Protein AF-0000000067285645 (afdb_homodimer)

Structure (mmCIF, N/CA/C/O backbone):
data_AF-0000000067285645-model_v1
#
loop_
_entity.id
_entity.type
_entity.pdbx_description
1 polymer 'CopG family transcriptional regulator'
#
loop_
_atom_site.group_PDB
_atom_site.id
_atom_site.type_symbol
_atom_site.label_atom_id
_atom_site.label_alt_id
_atom_site.label_comp_id
_atom_site.label_asym_id
_atom_site.label_entity_id
_atom_site.label_seq_id
_atom_site.pdbx_PDB_ins_code
_atom_site.Cartn_x
_atom_site.Cartn_y
_atom_site.Cartn_z
_atom_site.occupancy
_atom_site.B_iso_or_equiv
_atom_site.auth_seq_id
_atom_site.auth_comp_id
_atom_site.auth_asym_id
_atom_site.auth_atom_id
_atom_site.pdbx_PDB_model_num
ATOM 1 N N . MET A 1 1 ? 8.688 -21.781 5.992 1 44.66 1 MET A N 1
ATOM 2 C CA . MET A 1 1 ? 7.82 -20.875 6.734 1 44.66 1 MET A CA 1
ATOM 3 C C . MET A 1 1 ? 6.43 -21.469 6.922 1 44.66 1 MET A C 1
ATOM 5 O O . MET A 1 1 ? 5.945 -22.203 6.062 1 44.66 1 MET A O 1
ATOM 9 N N . ASN A 1 2 ? 5.965 -21.797 8.031 1 54.56 2 ASN A N 1
ATOM 10 C CA . ASN A 1 2 ? 4.633 -22.375 8.18 1 54.56 2 ASN A CA 1
ATOM 11 C C . ASN A 1 2 ? 3.598 -21.609 7.352 1 54.56 2 ASN A C 1
ATOM 13 O O . ASN A 1 2 ? 3.379 -20.422 7.566 1 54.56 2 ASN A O 1
ATOM 17 N N . LYS A 1 3 ? 3.359 -22.094 6.293 1 60.38 3 LYS A N 1
ATOM 18 C CA . LYS A 1 3 ? 2.586 -21.5 5.211 1 60.38 3 LYS A CA 1
ATOM 19 C C . LYS A 1 3 ? 1.337 -20.797 5.75 1 60.38 3 LYS A C 1
ATOM 21 O O . LYS A 1 3 ? 0.935 -19.75 5.242 1 60.38 3 LYS A O 1
ATOM 26 N N . LYS A 1 4 ? 0.745 -21.453 6.785 1 62.41 4 LYS A N 1
ATOM 27 C CA . LYS A 1 4 ? -0.541 -20.969 7.289 1 62.41 4 LYS A CA 1
ATOM 28 C C . LYS A 1 4 ? -0.438 -19.531 7.793 1 62.41 4 LYS A C 1
ATOM 30 O O . LYS A 1 4 ? -1.339 -18.719 7.566 1 62.41 4 LYS A O 1
ATOM 35 N N . TRP A 1 5 ? 0.712 -19.219 8.461 1 69.44 5 TRP A N 1
ATOM 36 C CA . TRP A 1 5 ? 0.848 -17.891 9.047 1 69.44 5 TRP A CA 1
ATOM 37 C C . TRP A 1 5 ? 1.928 -17.078 8.336 1 69.44 5 TRP A C 1
ATOM 39 O O . TRP A 1 5 ? 2.453 -16.109 8.883 1 69.44 5 TRP A O 1
ATOM 49 N N . ALA A 1 6 ? 2.068 -17.531 7.301 1 78.81 6 ALA A N 1
ATOM 50 C CA . ALA A 1 6 ? 3.189 -16.859 6.645 1 78.81 6 ALA A CA 1
ATOM 51 C C . ALA A 1 6 ? 2.881 -15.391 6.406 1 78.81 6 ALA A C 1
ATOM 53 O O . ALA A 1 6 ? 1.797 -15.047 5.93 1 78.81 6 ALA A O 1
ATOM 54 N N . VAL A 1 7 ? 3.684 -14.594 7.047 1 91.19 7 VAL A N 1
ATOM 55 C CA . VAL A 1 7 ? 3.611 -13.148 6.898 1 91.19 7 VAL A CA 1
ATOM 56 C C . VAL A 1 7 ? 4.57 -12.688 5.801 1 91.19 7 VAL A C 1
ATOM 58 O O . VAL A 1 7 ? 5.723 -13.125 5.758 1 91.19 7 VAL A O 1
ATOM 61 N N . LYS A 1 8 ? 3.982 -11.945 4.883 1 96.25 8 LYS A N 1
ATOM 62 C CA . LYS A 1 8 ? 4.809 -11.344 3.842 1 96.25 8 LYS A CA 1
ATOM 63 C C . LYS A 1 8 ? 5.07 -9.867 4.129 1 96.25 8 LYS A C 1
ATOM 65 O O . LYS A 1 8 ? 4.133 -9.102 4.371 1 96.25 8 LYS A O 1
ATOM 70 N N . ARG A 1 9 ? 6.367 -9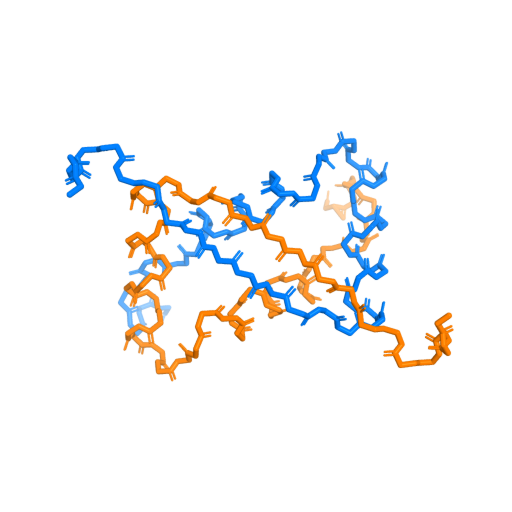.484 4.152 1 97.88 9 ARG A N 1
ATOM 71 C CA . ARG A 1 9 ? 6.77 -8.109 4.414 1 97.88 9 ARG A CA 1
ATOM 72 C C . ARG A 1 9 ? 7.004 -7.348 3.115 1 97.88 9 ARG A C 1
ATOM 74 O O . ARG A 1 9 ? 7.715 -7.824 2.229 1 97.88 9 ARG A O 1
ATOM 81 N N . ILE A 1 10 ? 6.406 -6.289 2.973 1 98.19 10 ILE A N 1
ATOM 82 C CA . ILE A 1 10 ? 6.609 -5.426 1.813 1 98.19 10 ILE A CA 1
ATOM 83 C C . ILE A 1 10 ? 7.047 -4.039 2.271 1 98.19 10 ILE A C 1
ATOM 85 O O . ILE A 1 10 ? 6.504 -3.492 3.232 1 98.19 10 ILE A O 1
ATOM 89 N N . THR A 1 11 ? 8.047 -3.498 1.644 1 98.69 11 THR A N 1
ATOM 90 C CA . THR A 1 11 ? 8.5 -2.127 1.858 1 98.69 11 THR A CA 1
ATOM 91 C C . THR A 1 11 ? 8.203 -1.264 0.636 1 98.69 11 THR A C 1
ATOM 93 O O . THR A 1 11 ? 8.547 -1.635 -0.49 1 98.69 11 THR A O 1
ATOM 96 N N . VAL A 1 12 ? 7.602 -0.162 0.91 1 98.44 12 VAL A N 1
ATOM 97 C CA . VAL A 1 12 ? 7.258 0.761 -0.166 1 98.44 12 VAL A CA 1
ATOM 98 C C . VAL A 1 12 ? 7.859 2.137 0.122 1 98.44 12 VAL A C 1
ATOM 100 O O . VAL A 1 12 ? 7.777 2.633 1.247 1 98.44 12 VAL A O 1
ATOM 103 N N . ASN A 1 13 ? 8.523 2.672 -0.86 1 98 13 ASN A N 1
ATOM 104 C CA . ASN A 1 13 ? 8.961 4.062 -0.824 1 98 13 ASN A CA 1
ATOM 105 C C . ASN A 1 13 ? 7.926 4.988 -1.455 1 98 13 ASN A C 1
ATOM 107 O O . ASN A 1 13 ? 7.594 4.848 -2.633 1 98 13 ASN A O 1
ATOM 111 N N . LEU A 1 14 ? 7.473 5.961 -0.618 1 97.94 14 LEU A N 1
ATOM 112 C CA . LEU A 1 14 ? 6.441 6.891 -1.066 1 97.94 14 LEU A CA 1
ATOM 113 C C . LEU A 1 14 ? 7.043 8.25 -1.4 1 97.94 14 LEU A C 1
ATOM 115 O O . LEU A 1 14 ? 7.918 8.742 -0.682 1 97.94 14 LEU A O 1
ATOM 119 N N . ALA A 1 15 ? 6.547 8.758 -2.518 1 95.62 15 ALA A N 1
ATOM 120 C CA . ALA A 1 15 ? 6.84 10.164 -2.764 1 95.62 15 ALA A CA 1
ATOM 121 C C . ALA A 1 15 ? 6.18 11.055 -1.712 1 95.62 15 ALA A C 1
ATOM 123 O O . ALA A 1 15 ? 5.266 10.617 -1.01 1 95.62 15 ALA A O 1
ATOM 124 N N . SER A 1 16 ? 6.613 12.273 -1.726 1 94.69 16 SER A N 1
ATOM 125 C CA . SER A 1 16 ? 6.133 13.227 -0.727 1 94.69 16 SER A CA 1
ATOM 126 C C . SER A 1 16 ? 4.621 13.398 -0.812 1 94.69 16 SER A C 1
ATOM 128 O O . SER A 1 16 ? 3.934 13.422 0.212 1 94.69 16 SER A O 1
ATOM 130 N N . ASN A 1 17 ? 4.133 13.539 -2.043 1 94.19 17 ASN A N 1
ATOM 131 C CA . ASN A 1 17 ? 2.695 13.727 -2.219 1 94.19 17 ASN A CA 1
ATOM 132 C C . ASN A 1 17 ? 1.914 12.484 -1.785 1 94.19 17 ASN A C 1
ATOM 134 O O . ASN A 1 17 ? 0.835 12.602 -1.201 1 94.19 17 ASN A O 1
ATOM 138 N N . GLU A 1 18 ? 2.438 11.312 -2 1 97.38 18 GLU A N 1
ATOM 139 C CA . GLU A 1 18 ? 1.806 10.07 -1.579 1 97.38 18 GLU A CA 1
ATOM 140 C C . GLU A 1 18 ? 1.776 9.953 -0.057 1 97.38 18 GLU A C 1
ATOM 142 O O . GLU A 1 18 ? 0.746 9.609 0.524 1 97.38 18 GLU A O 1
ATOM 147 N N . ALA A 1 19 ? 2.865 10.219 0.468 1 97.06 19 ALA A N 1
ATOM 148 C CA . ALA A 1 19 ? 2.971 10.164 1.924 1 97.06 19 ALA A CA 1
ATOM 149 C C . ALA A 1 19 ? 1.997 11.133 2.582 1 97.06 19 ALA A C 1
ATOM 151 O O . ALA A 1 19 ? 1.319 10.781 3.551 1 97.06 19 ALA A O 1
ATOM 152 N N . SER A 1 20 ? 1.953 12.32 2.037 1 95.25 20 SER A N 1
ATOM 153 C CA . SER A 1 20 ? 1.062 13.336 2.588 1 95.25 20 SER A CA 1
ATOM 154 C C . SER A 1 20 ? -0.396 12.906 2.494 1 95.25 20 SER A C 1
ATOM 156 O O . SER A 1 20 ? -1.173 13.117 3.428 1 95.25 20 SER A O 1
ATOM 158 N N . LYS A 1 21 ? -0.745 12.32 1.414 1 96.31 21 LYS A N 1
ATOM 159 C CA . LYS A 1 21 ? -2.109 11.836 1.224 1 96.31 21 LYS A CA 1
ATOM 160 C C . LYS A 1 21 ? -2.451 10.75 2.24 1 96.31 21 LYS A C 1
ATOM 162 O O . LYS A 1 21 ? -3.521 10.773 2.85 1 96.31 21 LYS A O 1
ATOM 167 N N . LEU A 1 22 ? -1.599 9.805 2.363 1 97.5 22 LEU A N 1
ATOM 168 C CA . LEU A 1 22 ? -1.808 8.734 3.338 1 97.5 22 LEU A CA 1
ATOM 169 C C . LEU A 1 22 ? -1.903 9.305 4.75 1 97.5 22 LEU A C 1
ATOM 171 O O . LEU A 1 22 ? -2.771 8.898 5.527 1 97.5 22 LEU A O 1
ATOM 175 N N . GLU A 1 23 ? -1.052 10.219 5.012 1 97.38 23 GLU A N 1
ATOM 176 C CA . GLU A 1 23 ? -1.042 10.828 6.34 1 97.38 23 GLU A CA 1
ATOM 177 C C . GLU A 1 23 ? -2.35 11.57 6.617 1 97.38 23 GLU A C 1
ATOM 179 O O . GLU A 1 23 ? -2.928 11.43 7.699 1 97.38 23 GLU A O 1
ATOM 184 N N . LYS A 1 24 ? -2.824 12.375 5.754 1 96.62 24 LYS A N 1
ATOM 185 C CA . LYS A 1 24 ? -4.086 13.102 5.906 1 96.62 24 LYS A CA 1
ATOM 186 C C . LYS A 1 24 ? -5.254 12.141 6.086 1 96.62 24 LYS A C 1
ATOM 188 O O . LYS A 1 24 ? -6.109 12.344 6.945 1 96.62 24 LYS A O 1
ATOM 193 N N . TYR A 1 25 ? -5.379 11.117 5.215 1 96.69 25 TYR A N 1
ATOM 194 C CA . TYR A 1 25 ? -6.43 10.109 5.34 1 96.69 25 TYR A CA 1
ATOM 195 C C . TYR A 1 25 ? -6.406 9.469 6.719 1 96.69 25 TYR A C 1
ATOM 197 O O . TYR A 1 25 ? -7.453 9.289 7.344 1 96.69 25 TYR A O 1
ATOM 205 N N . CYS A 1 26 ? -5.211 9.094 7.172 1 97.69 26 CYS A N 1
ATOM 206 C CA . CYS A 1 26 ? -5.059 8.5 8.492 1 97.69 26 CYS A CA 1
ATOM 207 C C . CYS A 1 26 ? -5.547 9.453 9.578 1 97.69 26 CYS A C 1
ATOM 209 O O . CYS A 1 26 ? -6.215 9.031 10.523 1 97.69 26 CYS A O 1
ATOM 211 N N . ASP A 1 27 ? -5.18 10.711 9.414 1 96.88 27 ASP A N 1
ATOM 212 C CA . ASP A 1 27 ? -5.602 11.719 10.383 1 96.88 27 ASP A CA 1
ATOM 213 C C . ASP A 1 27 ? -7.121 11.844 10.414 1 96.88 27 ASP A C 1
ATOM 215 O O . ASP A 1 27 ? -7.719 11.969 11.484 1 96.88 27 ASP A O 1
ATOM 219 N N . GLN A 1 28 ? -7.73 11.812 9.328 1 96.06 28 GLN A N 1
ATOM 220 C CA . GLN A 1 28 ? -9.172 11.969 9.195 1 96.06 28 GLN A CA 1
ATOM 221 C C . GLN A 1 28 ? -9.914 10.75 9.75 1 96.06 28 GLN A C 1
ATOM 223 O O . GLN A 1 28 ? -11.008 10.875 10.305 1 96.06 28 GLN A O 1
ATOM 228 N N . THR A 1 29 ? -9.391 9.609 9.617 1 96.38 29 THR A N 1
ATOM 229 C CA . THR A 1 29 ? -10.102 8.375 9.938 1 96.38 29 THR A CA 1
ATOM 230 C C . THR A 1 29 ? -9.648 7.824 11.289 1 96.38 29 THR A C 1
ATOM 232 O O . THR A 1 29 ? -10.312 6.961 11.867 1 96.38 29 THR A O 1
ATOM 235 N N . GLY A 1 30 ? -8.398 8.188 11.773 1 97.12 30 GLY A N 1
ATOM 236 C CA . GLY A 1 30 ? -7.836 7.652 13 1 97.12 30 GLY A CA 1
ATOM 237 C C . GLY A 1 30 ? -7.188 6.293 12.812 1 97.12 30 GLY A C 1
ATOM 238 O O . GLY A 1 30 ? -6.824 5.633 13.789 1 97.12 30 GLY A O 1
ATOM 239 N N . ARG A 1 31 ? -7.039 5.852 11.633 1 98 31 ARG A N 1
ATOM 240 C CA . ARG A 1 31 ? -6.453 4.543 11.352 1 98 31 ARG A CA 1
ATOM 241 C C . ARG A 1 31 ? -4.949 4.652 11.133 1 98 31 ARG A C 1
ATOM 243 O O . ARG A 1 31 ? -4.465 5.648 10.586 1 98 31 ARG A O 1
ATOM 250 N N . ALA A 1 32 ? -4.168 3.609 11.531 1 98.31 32 ALA A N 1
ATOM 251 C CA . ALA A 1 32 ? -2.736 3.543 11.25 1 98.31 32 ALA A CA 1
ATOM 252 C C . ALA A 1 32 ? -2.479 3.332 9.766 1 98.31 32 ALA A C 1
ATOM 254 O O . ALA A 1 32 ? -3.234 2.629 9.086 1 98.31 32 ALA A O 1
ATOM 255 N N . ALA A 1 33 ? -1.431 3.793 9.305 1 98.25 33 ALA A N 1
ATOM 256 C CA . ALA A 1 33 ? -1.071 3.697 7.891 1 98.25 33 ALA A CA 1
ATOM 257 C C . ALA A 1 33 ? -1.048 2.242 7.43 1 98.25 33 ALA A C 1
ATOM 259 O O . ALA A 1 33 ? -1.568 1.917 6.359 1 98.25 33 ALA A O 1
ATOM 260 N N . THR A 1 34 ? -0.434 1.354 8.164 1 98.62 34 THR A N 1
ATOM 261 C CA . THR A 1 34 ? -0.33 -0.047 7.766 1 98.62 34 THR A CA 1
ATOM 262 C C . THR A 1 34 ? -1.71 -0.695 7.703 1 98.62 34 THR A C 1
ATOM 264 O O . THR A 1 34 ? -1.955 -1.567 6.867 1 98.62 34 THR A O 1
ATOM 267 N N . ASP A 1 35 ? -2.533 -0.238 8.562 1 98.5 35 ASP A N 1
ATOM 268 C CA . ASP A 1 35 ? -3.9 -0.75 8.516 1 98.5 35 ASP A CA 1
ATOM 269 C C . ASP A 1 35 ? -4.621 -0.281 7.254 1 98.5 35 ASP A C 1
ATOM 271 O O . ASP A 1 35 ? -5.324 -1.06 6.605 1 98.5 35 ASP A O 1
ATOM 275 N N . VAL A 1 36 ? -4.441 0.912 6.859 1 98.38 36 VAL A N 1
ATOM 276 C CA . VAL A 1 36 ? -5.043 1.471 5.652 1 98.38 36 VAL A CA 1
ATOM 277 C C . VAL A 1 36 ? -4.543 0.711 4.426 1 98.38 36 VAL A C 1
ATOM 279 O O . VAL A 1 36 ? -5.336 0.313 3.568 1 98.38 36 VAL A O 1
ATOM 282 N N . ILE A 1 37 ? -3.27 0.456 4.426 1 98.69 37 ILE A N 1
ATOM 283 C CA . ILE A 1 37 ? -2.686 -0.228 3.277 1 98.69 37 ILE A CA 1
ATOM 284 C C . ILE A 1 37 ? -3.23 -1.651 3.193 1 98.69 37 ILE A C 1
ATOM 286 O O . ILE A 1 37 ? -3.58 -2.125 2.109 1 98.69 37 ILE A O 1
ATOM 290 N N . ARG A 1 38 ? -3.342 -2.309 4.328 1 98.5 38 ARG A N 1
ATOM 291 C CA . ARG A 1 38 ? -3.879 -3.666 4.328 1 98.5 38 ARG A CA 1
ATOM 292 C C . ARG A 1 38 ? -5.336 -3.678 3.879 1 98.5 38 ARG A C 1
ATOM 294 O O . ARG A 1 38 ? -5.758 -4.574 3.143 1 98.5 38 ARG A O 1
ATOM 301 N N . GLU A 1 39 ? -6.039 -2.662 4.242 1 98 39 GLU A N 1
ATOM 302 C CA . GLU A 1 39 ? -7.43 -2.568 3.811 1 98 39 GLU A CA 1
ATOM 303 C C . GLU A 1 39 ? -7.523 -2.33 2.305 1 98 39 GLU A C 1
A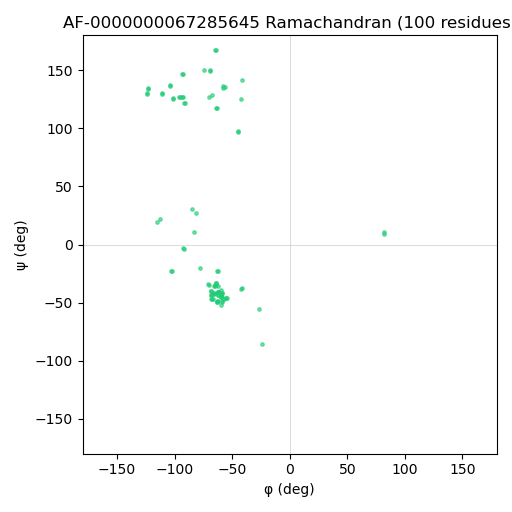TOM 305 O O . GLU A 1 39 ? -8.406 -2.879 1.639 1 98 39 GLU A O 1
ATOM 310 N N . LEU A 1 40 ? -6.73 -1.483 1.81 1 97.94 40 LEU A N 1
ATOM 311 C CA . LEU A 1 40 ? -6.703 -1.217 0.375 1 97.94 40 LEU A CA 1
ATOM 312 C C . LEU A 1 40 ? -6.383 -2.486 -0.407 1 97.94 40 LEU A C 1
ATOM 314 O O . LEU A 1 40 ? -6.992 -2.75 -1.446 1 97.94 40 LEU A O 1
ATOM 318 N N . ILE A 1 41 ? -5.441 -3.279 0.071 1 98.06 41 ILE A N 1
ATOM 319 C CA . ILE A 1 41 ? -5.074 -4.535 -0.57 1 98.06 41 ILE A CA 1
ATOM 320 C C . ILE A 1 41 ? -6.25 -5.512 -0.505 1 98.06 41 ILE A C 1
ATOM 322 O O . ILE A 1 41 ? -6.543 -6.203 -1.48 1 98.06 41 ILE A O 1
ATOM 326 N N . ARG A 1 42 ? -6.922 -5.578 0.602 1 97.75 42 ARG A N 1
ATOM 327 C CA . ARG A 1 42 ? -8.062 -6.477 0.77 1 97.75 42 ARG A CA 1
ATOM 328 C C . ARG A 1 42 ? -9.188 -6.121 -0.192 1 97.75 42 ARG A C 1
ATOM 330 O O . ARG A 1 42 ? -9.984 -6.984 -0.572 1 97.75 42 ARG A O 1
ATOM 337 N N . ALA A 1 43 ? -9.164 -4.871 -0.631 1 95.88 43 ALA A N 1
ATOM 338 C CA . ALA A 1 43 ? -10.25 -4.387 -1.483 1 95.88 43 ALA A CA 1
ATOM 339 C C . ALA A 1 43 ? -9.906 -4.566 -2.959 1 95.88 43 ALA A C 1
ATOM 341 O O . ALA A 1 43 ? -10.734 -4.293 -3.832 1 95.88 43 ALA A O 1
ATOM 342 N N . LEU A 1 44 ? -8.781 -5.027 -3.305 1 96.25 44 LEU A N 1
ATOM 343 C CA . LEU A 1 44 ? -8.43 -5.242 -4.703 1 96.25 44 LEU A CA 1
ATOM 344 C C . LEU A 1 44 ? -9.414 -6.195 -5.375 1 96.25 44 LEU A C 1
ATOM 346 O O . LEU A 1 44 ? -9.844 -7.184 -4.77 1 96.25 44 LEU A O 1
ATOM 350 N N . PRO A 1 45 ? -9.875 -5.758 -6.707 1 87.06 45 PRO A N 1
ATOM 351 C CA . PRO A 1 45 ? -10.797 -6.652 -7.406 1 87.06 45 PRO A CA 1
ATOM 352 C C . PRO A 1 45 ? -10.148 -7.969 -7.82 1 87.06 45 PRO A C 1
ATOM 354 O O . PRO A 1 45 ? -8.961 -7.992 -8.156 1 87.06 45 PRO A O 1
ATOM 357 N N . MET A 1 46 ? -10.812 -8.938 -7.453 1 74.44 46 MET A N 1
ATOM 358 C CA . MET A 1 46 ? -10.391 -10.227 -7.996 1 74.44 46 MET A CA 1
ATOM 359 C C . MET A 1 46 ? -10.969 -10.453 -9.391 1 74.44 46 MET A C 1
ATOM 361 O O . MET A 1 46 ? -10.836 -11.539 -9.953 1 74.44 46 MET A O 1
ATOM 365 N N . THR A 1 47 ? -11.609 -9.234 -9.984 1 58.16 47 THR A N 1
ATOM 366 C CA . THR A 1 47 ? -12.398 -9.484 -11.188 1 58.16 47 THR A CA 1
ATOM 367 C C . THR A 1 47 ? -11.547 -10.164 -12.258 1 58.16 47 THR A C 1
ATOM 369 O O . THR A 1 47 ? -10.336 -9.961 -12.32 1 58.16 47 THR A O 1
ATOM 372 N N . ARG A 1 48 ? -12.094 -11.219 -12.945 1 52.78 48 ARG A N 1
ATOM 373 C CA . ARG A 1 48 ? -11.828 -11.531 -14.344 1 52.78 48 ARG A CA 1
ATOM 374 C C . ARG A 1 48 ? -11.797 -10.266 -15.195 1 52.78 48 ARG A C 1
ATOM 376 O O . ARG A 1 48 ? -12.539 -9.32 -14.93 1 52.78 48 ARG A O 1
ATOM 383 N N . PRO A 1 49 ? -10.867 -9.852 -16.406 1 47.38 49 PRO A N 1
ATOM 384 C CA . PRO A 1 49 ? -11 -8.719 -17.328 1 47.38 49 PRO A CA 1
ATOM 385 C C . PRO A 1 49 ? -12.43 -8.211 -17.438 1 47.38 49 PRO A C 1
ATOM 387 O O . PRO A 1 49 ? -12.672 -7.008 -17.344 1 47.38 49 PRO A O 1
ATOM 390 N N . GLY A 1 50 ? -13.258 -8.758 -18.266 1 35.53 50 GLY A N 1
ATOM 391 C CA . GLY A 1 50 ? -14.32 -8.258 -19.125 1 35.53 50 GLY A CA 1
ATOM 392 C C . GLY A 1 50 ? -15.516 -7.742 -18.359 1 35.53 50 GLY A C 1
ATOM 393 O O . GLY A 1 50 ? -16.484 -7.25 -18.953 1 35.53 50 GLY A O 1
ATOM 394 N N . GLN A 1 51 ? -16.109 -8.508 -17.25 1 38.91 51 GLN A N 1
ATOM 395 C CA . GLN A 1 51 ? -17.562 -8.414 -17.391 1 38.91 51 GLN A CA 1
ATOM 396 C C . GLN A 1 51 ? -18.094 -7.133 -16.75 1 38.91 51 GLN A C 1
ATOM 398 O O . GLN A 1 51 ? -18.438 -7.113 -15.57 1 38.91 51 GLN A O 1
ATOM 403 N N . ASN A 1 52 ? -17.406 -5.973 -16.672 1 33.72 52 ASN A N 1
ATOM 404 C CA . ASN A 1 52 ? -18.344 -4.859 -16.797 1 33.72 52 ASN A CA 1
ATOM 405 C C . ASN A 1 52 ? -19.156 -4.934 -18.078 1 33.72 52 ASN A C 1
ATOM 407 O O . ASN A 1 52 ? -18.594 -5.125 -19.156 1 33.72 52 ASN A O 1
ATOM 411 N N . MET B 1 1 ? 15.812 16.266 5.723 1 44.66 1 MET B N 1
ATOM 412 C CA . MET B 1 1 ? 15.445 15.609 4.469 1 44.66 1 MET B CA 1
ATOM 413 C C . MET B 1 1 ? 14.945 16.625 3.447 1 44.66 1 MET B C 1
ATOM 415 O O . MET B 1 1 ? 14.289 17.609 3.811 1 44.66 1 MET B O 1
ATOM 419 N N . ASN B 1 2 ? 15.562 16.938 2.393 1 55.16 2 ASN B N 1
ATOM 420 C CA . ASN B 1 2 ? 15.055 17.891 1.41 1 55.16 2 ASN B CA 1
ATOM 421 C C . ASN B 1 2 ? 13.578 17.641 1.112 1 55.16 2 ASN B C 1
ATOM 423 O O . ASN B 1 2 ? 13.203 16.562 0.65 1 55.16 2 ASN B O 1
ATOM 427 N N . LYS B 1 3 ? 12.828 18.359 1.726 1 60.19 3 LYS B N 1
ATOM 428 C CA . LYS B 1 3 ? 11.375 18.203 1.791 1 60.19 3 LYS B CA 1
ATOM 429 C C . LYS B 1 3 ? 10.797 17.844 0.426 1 60.19 3 LYS B C 1
ATOM 431 O O . LYS B 1 3 ? 9.859 17.047 0.336 1 60.19 3 LYS B O 1
ATOM 436 N N . LYS B 1 4 ? 11.414 18.484 -0.634 1 62.84 4 LYS B N 1
ATOM 437 C CA . LYS B 1 4 ? 10.844 18.344 -1.973 1 62.84 4 LYS B CA 1
ATOM 438 C C . LYS B 1 4 ? 10.859 16.891 -2.434 1 62.84 4 LYS B C 1
ATOM 440 O O . LYS B 1 4 ? 9.906 16.438 -3.068 1 62.84 4 LYS B O 1
ATOM 445 N N . TRP B 1 5 ? 11.93 16.141 -2.045 1 67.81 5 TRP B N 1
ATOM 446 C CA . TRP B 1 5 ? 12.07 14.773 -2.521 1 67.81 5 TRP B CA 1
ATOM 447 C C . TRP B 1 5 ? 11.969 13.781 -1.367 1 67.81 5 TRP B C 1
ATOM 449 O O . TRP B 1 5 ? 12.406 12.633 -1.484 1 67.81 5 TRP B O 1
ATOM 459 N N . ALA B 1 6 ? 11.453 14.312 -0.504 1 76.75 6 ALA B N 1
ATOM 460 C CA . ALA B 1 6 ? 11.469 13.43 0.656 1 76.75 6 ALA B CA 1
ATOM 461 C C . ALA B 1 6 ? 10.664 12.164 0.391 1 76.75 6 ALA B C 1
ATOM 463 O O . ALA B 1 6 ? 9.539 12.234 -0.123 1 76.75 6 ALA B O 1
ATOM 464 N N . VAL B 1 7 ? 11.391 11.094 0.439 1 90.62 7 VAL B N 1
ATOM 465 C CA . VAL B 1 7 ? 10.797 9.773 0.295 1 90.62 7 VAL B CA 1
ATOM 466 C C . VAL B 1 7 ? 10.477 9.195 1.673 1 90.62 7 VAL B C 1
ATOM 468 O O . VAL B 1 7 ? 11.297 9.258 2.588 1 90.62 7 VAL B O 1
ATOM 471 N N . LYS B 1 8 ? 9.211 8.797 1.796 1 96.25 8 LYS B N 1
ATOM 472 C CA . LYS B 1 8 ? 8.805 8.117 3.021 1 96.25 8 LYS B CA 1
ATOM 473 C C . LYS B 1 8 ? 8.727 6.605 2.811 1 96.25 8 LYS B C 1
ATOM 475 O O . LYS B 1 8 ? 8.07 6.137 1.874 1 96.25 8 LYS B O 1
ATOM 480 N N . ARG B 1 9 ? 9.445 5.863 3.662 1 97.81 9 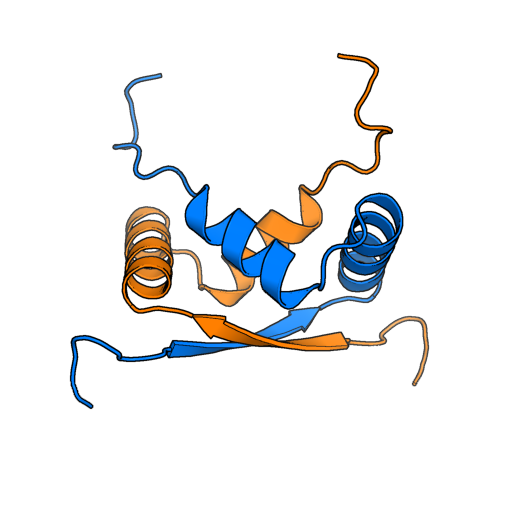ARG B N 1
ATOM 481 C CA . ARG B 1 9 ? 9.469 4.406 3.588 1 97.81 9 ARG B CA 1
ATOM 482 C C . ARG B 1 9 ? 8.453 3.789 4.547 1 97.81 9 ARG B C 1
ATOM 484 O O . ARG B 1 9 ? 8.414 4.137 5.727 1 97.81 9 ARG B O 1
ATOM 491 N N . ILE B 1 10 ? 7.656 2.98 4.074 1 98.12 10 ILE B N 1
ATOM 492 C CA . ILE B 1 10 ? 6.691 2.26 4.898 1 98.12 10 ILE B CA 1
ATOM 493 C C . ILE B 1 10 ? 6.879 0.755 4.715 1 98.12 10 ILE B C 1
ATOM 495 O O . ILE B 1 10 ? 7.074 0.281 3.594 1 98.12 10 ILE B O 1
ATOM 499 N N . THR B 1 11 ? 6.887 0.031 5.793 1 98.69 11 THR B N 1
ATOM 500 C CA . THR B 1 11 ? 6.902 -1.428 5.781 1 98.69 11 THR B CA 1
ATOM 501 C C . THR B 1 11 ? 5.578 -1.989 6.293 1 98.69 11 THR B C 1
ATOM 503 O O . THR B 1 11 ? 5.098 -1.59 7.352 1 98.69 11 THR B O 1
ATOM 506 N N . VAL B 1 12 ? 5.066 -2.881 5.52 1 98.44 12 VAL B N 1
ATOM 507 C CA . VAL B 1 12 ? 3.799 -3.504 5.883 1 98.44 12 VAL B CA 1
ATOM 508 C C . VAL B 1 12 ? 3.963 -5.02 5.93 1 98.44 12 VAL B C 1
ATOM 510 O O . VAL B 1 12 ? 4.555 -5.617 5.027 1 98.44 12 VAL B O 1
ATOM 513 N N . ASN B 1 13 ? 3.518 -5.594 7.016 1 98.06 13 ASN B N 1
ATOM 514 C CA . ASN B 1 13 ? 3.389 -7.043 7.113 1 98.06 13 ASN B CA 1
ATOM 515 C C . ASN B 1 13 ? 2.002 -7.516 6.684 1 98.06 13 ASN B C 1
ATOM 517 O O . ASN B 1 13 ? 0.995 -7.117 7.27 1 98.06 13 ASN B O 1
ATOM 521 N N . LEU B 1 14 ? 2.014 -8.406 5.66 1 98 14 LEU B N 1
ATOM 522 C CA . LEU B 1 14 ? 0.762 -8.906 5.105 1 98 14 LEU B CA 1
ATOM 523 C C . LEU B 1 14 ? 0.484 -10.328 5.59 1 98 14 LEU B C 1
ATOM 525 O O . LEU B 1 14 ? 1.396 -11.156 5.66 1 98 14 LEU B O 1
ATOM 529 N N . ALA B 1 15 ? -0.773 -10.492 5.949 1 95.62 15 ALA B N 1
ATOM 530 C CA . ALA B 1 15 ? -1.198 -11.875 6.141 1 95.62 15 ALA B CA 1
ATOM 531 C C . ALA B 1 15 ? -1.137 -12.656 4.828 1 95.62 15 ALA B C 1
ATOM 533 O O . ALA B 1 15 ? -1.079 -12.062 3.75 1 95.62 1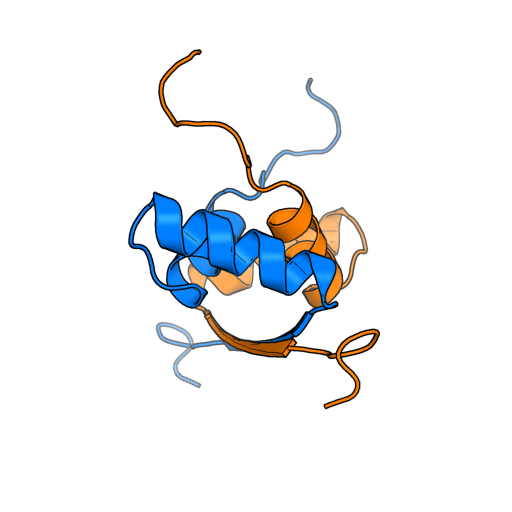5 ALA B O 1
ATOM 534 N N . SER B 1 16 ? -1.25 -13.93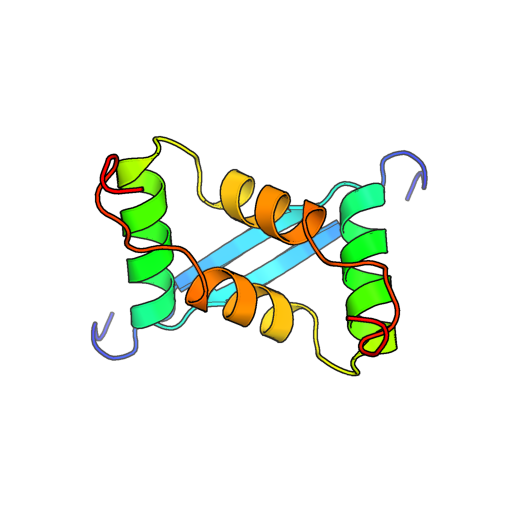8 4.984 1 94.75 16 SER B N 1
ATOM 535 C CA . SER B 1 16 ? -1.13 -14.82 3.828 1 94.75 16 SER B CA 1
ATOM 536 C C . SER B 1 16 ? -2.193 -14.508 2.781 1 94.75 16 SER B C 1
ATOM 538 O O . SER B 1 16 ? -1.897 -14.453 1.585 1 94.75 16 SER B O 1
ATOM 540 N N . ASN B 1 17 ? -3.43 -14.32 3.266 1 94.12 17 ASN B N 1
ATOM 541 C CA . ASN B 1 17 ? -4.516 -14.031 2.336 1 94.12 17 ASN B CA 1
ATOM 542 C C . ASN B 1 17 ? -4.312 -12.688 1.638 1 94.12 17 ASN B C 1
ATOM 544 O O . ASN B 1 17 ? -4.602 -12.555 0.449 1 94.12 17 ASN B O 1
ATOM 548 N N . GLU B 1 18 ? -3.781 -11.711 2.307 1 97.44 18 GLU B N 1
ATOM 549 C CA . GLU B 1 18 ? -3.49 -10.406 1.729 1 97.44 18 GLU B CA 1
ATOM 550 C C . GLU B 1 18 ? -2.385 -10.492 0.683 1 97.44 18 GLU B C 1
ATOM 552 O O . GLU B 1 18 ? -2.508 -9.938 -0.409 1 97.44 18 GLU B O 1
ATOM 557 N N . ALA B 1 19 ? -1.401 -11.156 1.065 1 97.12 19 ALA B N 1
ATOM 558 C CA . ALA B 1 19 ? -0.277 -11.336 0.149 1 97.12 19 ALA B CA 1
ATOM 559 C C . ALA B 1 19 ? -0.717 -12.039 -1.129 1 97.12 19 ALA B C 1
ATOM 561 O O . ALA B 1 19 ? -0.34 -11.641 -2.232 1 97.12 19 ALA B O 1
ATOM 562 N N . SER B 1 20 ? -1.502 -13.078 -0.939 1 95.25 20 SER B N 1
ATOM 563 C CA . SER B 1 20 ? -1.983 -13.836 -2.09 1 95.25 20 SER B CA 1
ATOM 564 C C . SER B 1 20 ? -2.83 -12.961 -3.01 1 95.25 20 SER B C 1
ATOM 566 O O . SER B 1 20 ? -2.717 -13.047 -4.234 1 95.25 20 SER B O 1
ATOM 568 N N . LYS B 1 21 ? -3.635 -12.164 -2.436 1 96.31 21 LYS B N 1
ATOM 569 C CA . LYS B 1 21 ? -4.48 -11.258 -3.213 1 96.31 21 LYS B CA 1
ATOM 570 C C . LYS B 1 21 ? -3.637 -10.266 -4.012 1 96.31 21 LYS B C 1
ATOM 572 O O . LYS B 1 21 ? -3.881 -10.055 -5.203 1 96.31 21 LYS B O 1
ATOM 577 N N . LEU B 1 22 ? -2.73 -9.648 -3.377 1 97.62 22 LEU B N 1
ATOM 578 C CA . LEU B 1 22 ? -1.839 -8.711 -4.055 1 97.62 22 LEU B CA 1
ATOM 579 C C . LEU B 1 22 ? -1.065 -9.414 -5.168 1 97.62 22 LEU B C 1
ATOM 581 O O . LEU B 1 22 ? -0.934 -8.875 -6.27 1 97.62 22 LEU B O 1
ATOM 585 N N . GLU B 1 23 ? -0.604 -10.578 -4.855 1 97.38 23 GLU B N 1
ATOM 586 C CA . GLU B 1 23 ? 0.162 -11.336 -5.844 1 97.38 23 GLU B CA 1
ATOM 587 C C . GLU B 1 23 ? -0.687 -11.664 -7.066 1 97.38 23 GLU B C 1
ATOM 589 O O . GLU B 1 23 ? -0.237 -11.5 -8.203 1 97.38 23 GLU B O 1
ATOM 594 N N . LYS B 1 24 ? -1.868 -12.172 -6.914 1 96.62 24 LYS B N 1
ATOM 595 C CA . LYS B 1 24 ? -2.775 -12.492 -8.016 1 96.62 24 LYS B CA 1
ATOM 596 C C . LYS B 1 24 ? -3.086 -11.25 -8.844 1 96.62 24 LYS B C 1
ATOM 598 O O . LYS B 1 24 ? -3.074 -11.297 -10.078 1 96.62 24 LYS B O 1
ATOM 603 N N . TYR B 1 25 ? -3.457 -10.133 -8.211 1 96.81 25 TYR B N 1
ATOM 604 C CA . TYR B 1 25 ? -3.723 -8.883 -8.914 1 96.81 25 TYR B CA 1
ATOM 605 C C . TYR B 1 25 ? -2.527 -8.469 -9.758 1 96.81 25 TYR B C 1
ATOM 607 O O . TYR B 1 25 ? -2.686 -8.062 -10.914 1 96.81 25 TYR B O 1
ATOM 615 N N . CYS B 1 26 ? -1.332 -8.539 -9.172 1 97.75 26 CYS B N 1
ATOM 616 C CA . CYS B 1 26 ? -0.11 -8.203 -9.891 1 97.75 26 CYS B CA 1
ATOM 617 C C . CYS B 1 26 ? 0.062 -9.102 -11.109 1 97.75 26 CYS B C 1
ATOM 619 O O . CYS B 1 26 ? 0.447 -8.633 -12.188 1 97.75 26 CYS B O 1
ATOM 621 N N . ASP B 1 27 ? -0.206 -10.367 -10.898 1 96.94 27 ASP B N 1
ATOM 622 C CA . ASP B 1 27 ? -0.093 -11.32 -11.992 1 96.94 27 ASP B CA 1
ATOM 623 C C . ASP B 1 27 ? -1.068 -10.984 -13.117 1 96.94 27 ASP B C 1
ATOM 625 O O . ASP B 1 27 ? -0.718 -11.062 -14.297 1 96.94 27 ASP B O 1
ATOM 629 N N . GLN B 1 28 ? -2.209 -10.625 -12.797 1 96.06 28 GLN B N 1
ATOM 630 C CA . GLN B 1 28 ? -3.26 -10.32 -13.758 1 96.06 28 GLN B CA 1
ATOM 631 C C . GLN B 1 28 ? -2.961 -9.016 -14.5 1 96.06 28 GLN B C 1
ATOM 633 O O . GLN B 1 28 ? -3.287 -8.883 -15.68 1 96.06 28 GLN B O 1
ATOM 638 N N . THR B 1 29 ? -2.371 -8.078 -13.891 1 96.44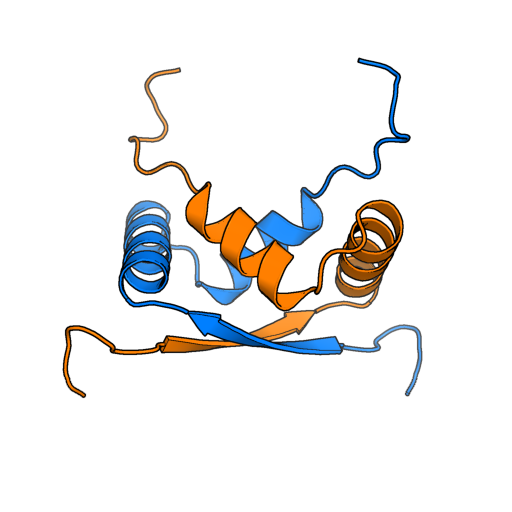 29 THR B N 1
ATOM 639 C CA . THR B 1 29 ? -2.221 -6.746 -14.461 1 96.44 29 THR B CA 1
ATOM 640 C C . THR B 1 29 ? -0.804 -6.543 -14.984 1 96.44 29 THR B C 1
ATOM 642 O O . THR B 1 29 ? -0.549 -5.602 -15.742 1 96.44 29 THR B O 1
ATOM 645 N N . GLY B 1 30 ? 0.214 -7.324 -14.477 1 97.25 30 GLY B N 1
ATOM 646 C CA . GLY B 1 30 ? 1.608 -7.148 -14.844 1 97.25 30 GLY B CA 1
ATOM 647 C C . GLY B 1 30 ? 2.293 -6.031 -14.078 1 97.25 30 GLY B C 1
ATOM 648 O O . GLY B 1 30 ? 3.416 -5.645 -14.406 1 97.25 30 GLY B O 1
ATOM 649 N N . ARG B 1 31 ? 1.693 -5.523 -13.094 1 98 31 ARG B N 1
ATOM 650 C CA . ARG B 1 31 ? 2.252 -4.43 -12.312 1 98 31 ARG B CA 1
ATOM 651 C C . ARG B 1 31 ? 3.016 -4.961 -11.102 1 98 31 ARG B C 1
ATOM 653 O O . ARG B 1 31 ? 2.635 -5.977 -10.516 1 98 31 ARG B O 1
ATOM 660 N N . ALA B 1 32 ? 4.102 -4.246 -10.695 1 98.38 32 ALA B N 1
ATOM 661 C CA . ALA B 1 32 ? 4.828 -4.582 -9.469 1 98.38 32 ALA B CA 1
ATOM 662 C C . ALA B 1 32 ? 3.99 -4.27 -8.234 1 98.38 32 ALA B C 1
ATOM 664 O O . ALA B 1 32 ? 3.242 -3.289 -8.211 1 98.38 32 ALA B O 1
ATOM 665 N N . ALA B 1 33 ? 4.168 -4.98 -7.227 1 98.31 33 ALA B N 1
ATOM 666 C CA . ALA B 1 33 ? 3.414 -4.816 -5.988 1 98.31 33 ALA B CA 1
ATOM 667 C C . ALA B 1 33 ? 3.543 -3.393 -5.453 1 98.31 33 ALA B C 1
ATOM 669 O O . ALA B 1 33 ? 2.551 -2.785 -5.043 1 98.31 33 ALA B O 1
ATOM 670 N N . THR B 1 34 ? 4.73 -2.828 -5.402 1 98.62 34 THR B N 1
ATOM 671 C CA . THR B 1 34 ? 4.945 -1.488 -4.867 1 98.62 34 THR B CA 1
ATOM 672 C C . THR B 1 34 ? 4.227 -0.446 -5.719 1 98.62 34 THR B C 1
ATOM 674 O O . THR B 1 34 ? 3.74 0.561 -5.199 1 98.62 34 THR B O 1
ATOM 677 N N . ASP B 1 35 ? 4.172 -0.734 -6.953 1 98.5 35 ASP B N 1
ATOM 678 C CA . ASP B 1 35 ? 3.43 0.175 -7.824 1 98.5 35 ASP B CA 1
ATOM 679 C C . ASP B 1 35 ? 1.933 0.118 -7.531 1 98.5 35 ASP B C 1
ATOM 681 O O . ASP B 1 35 ? 1.264 1.152 -7.488 1 98.5 35 ASP B O 1
ATOM 685 N N . VAL B 1 36 ? 1.411 -1.018 -7.297 1 98.38 36 VAL B N 1
ATOM 686 C CA . VAL B 1 36 ? 0.001 -1.204 -6.973 1 98.38 36 VAL B CA 1
ATOM 687 C C . VAL B 1 36 ? -0.33 -0.478 -5.672 1 98.38 36 VAL B C 1
ATOM 689 O O . VAL B 1 36 ? -1.323 0.249 -5.594 1 98.38 36 VAL B O 1
ATOM 692 N N . ILE B 1 37 ? 0.543 -0.618 -4.738 1 98.69 37 ILE B N 1
ATOM 693 C CA . ILE B 1 37 ? 0.3 -0 -3.439 1 98.69 37 ILE B CA 1
ATOM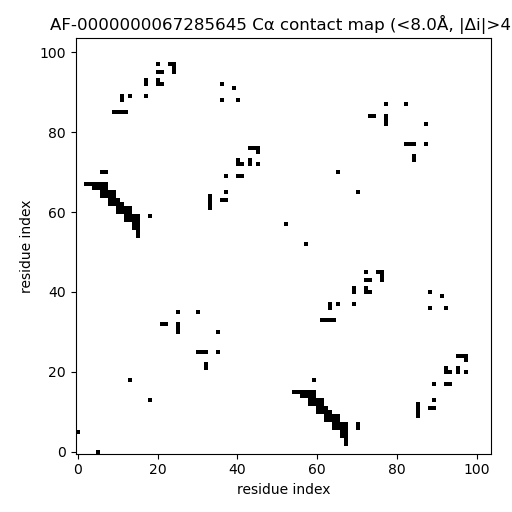 694 C C . ILE B 1 37 ? 0.329 1.521 -3.578 1 98.69 37 ILE B C 1
ATOM 696 O O . ILE B 1 37 ? -0.521 2.217 -3.018 1 98.69 37 ILE B O 1
ATOM 700 N N . ARG B 1 38 ? 1.289 2.027 -4.344 1 98.5 38 ARG B N 1
ATOM 701 C CA . ARG B 1 38 ? 1.366 3.471 -4.543 1 98.5 38 ARG B CA 1
ATOM 702 C C . ARG B 1 38 ? 0.131 3.988 -5.273 1 98.5 38 ARG B C 1
ATOM 704 O O . ARG B 1 38 ? -0.384 5.062 -4.949 1 98.5 38 ARG B O 1
ATOM 711 N N . GLU B 1 39 ? -0.375 3.195 -6.168 1 97.94 39 GLU B N 1
ATOM 712 C CA . GLU B 1 39 ? -1.589 3.59 -6.875 1 97.94 39 GLU B CA 1
ATOM 713 C C . GLU B 1 39 ? -2.795 3.6 -5.941 1 97.94 39 GLU B C 1
ATOM 715 O O . GLU B 1 39 ? -3.656 4.477 -6.039 1 97.94 39 GLU B O 1
ATOM 720 N N . LEU B 1 40 ? -2.92 2.623 -5.141 1 97.94 40 LEU B N 1
ATOM 721 C CA . LEU B 1 40 ? -4.008 2.555 -4.172 1 97.94 40 LEU B CA 1
ATOM 722 C C . LEU B 1 40 ? -3.979 3.76 -3.236 1 97.94 40 LEU B C 1
ATOM 724 O O . LEU B 1 40 ? -5.023 4.332 -2.922 1 97.94 40 LEU B O 1
ATOM 728 N N . ILE B 1 41 ? -2.803 4.164 -2.787 1 98.06 41 ILE B N 1
ATOM 729 C CA . ILE B 1 41 ? -2.646 5.32 -1.916 1 98.06 41 ILE B CA 1
ATOM 730 C C . ILE B 1 41 ? -3.039 6.59 -2.67 1 98.06 41 ILE B C 1
ATOM 732 O O . ILE B 1 41 ? -3.709 7.465 -2.117 1 98.06 41 ILE B O 1
ATOM 736 N N . ARG B 1 42 ? -2.641 6.715 -3.893 1 97.75 42 ARG B N 1
ATOM 737 C CA . ARG B 1 42 ? -2.961 7.887 -4.699 1 97.75 42 ARG B CA 1
ATOM 738 C C . ARG B 1 42 ? -4.469 8.023 -4.895 1 97.75 42 ARG B C 1
ATOM 740 O O . ARG B 1 42 ? -4.977 9.133 -5.078 1 97.75 42 ARG B O 1
ATOM 747 N N . ALA B 1 43 ? -5.156 6.906 -4.758 1 95.94 43 ALA B N 1
ATOM 748 C CA . ALA B 1 43 ? -6.594 6.895 -5.012 1 95.94 43 ALA B CA 1
ATOM 749 C C . ALA B 1 43 ? -7.375 7.16 -3.73 1 95.94 43 ALA B C 1
ATOM 751 O O . ALA B 1 43 ? -8.602 7.281 -3.758 1 95.94 43 ALA B O 1
ATOM 752 N N . LEU B 1 44 ? -6.777 7.289 -2.625 1 96.19 44 LEU B N 1
ATOM 753 C CA . LEU B 1 44 ? -7.488 7.566 -1.38 1 96.19 44 LEU B CA 1
ATOM 754 C C . LEU B 1 44 ? -8.289 8.859 -1.49 1 96.19 44 LEU B C 1
ATOM 756 O O . LEU B 1 44 ? -7.824 9.844 -2.066 1 96.19 44 LEU B O 1
ATOM 760 N N . PRO B 1 45 ? -9.641 8.781 -0.936 1 87.38 45 PRO B N 1
ATOM 761 C CA . PRO B 1 45 ? -10.453 10 -0.99 1 87.38 45 PRO B CA 1
ATOM 762 C C . PRO B 1 45 ? -9.953 11.086 -0.045 1 87.38 45 PRO B C 1
ATOM 764 O O . PRO B 1 45 ? -9.438 10.781 1.037 1 87.38 45 PRO B O 1
ATOM 767 N N . MET B 1 46 ? -9.75 12.188 -0.572 1 74.12 46 MET B N 1
ATOM 768 C CA . MET B 1 46 ? -9.453 13.32 0.302 1 74.12 46 MET B CA 1
ATOM 769 C C . MET B 1 46 ? -10.727 13.859 0.94 1 74.12 46 MET B C 1
ATOM 771 O O . MET B 1 46 ? -10.664 14.688 1.854 1 74.12 46 MET B O 1
ATOM 775 N N . THR B 1 47 ? -11.945 13.516 0.268 1 61.34 47 THR B N 1
ATOM 776 C CA . THR B 1 47 ? -13.164 14.188 0.699 1 61.34 47 THR B CA 1
ATOM 777 C C . THR B 1 47 ? -13.641 13.641 2.043 1 61.34 47 THR B C 1
ATOM 779 O O . THR B 1 47 ? -13.312 12.516 2.412 1 61.34 47 THR B O 1
ATOM 782 N N . ARG B 1 48 ? -14.375 14.516 2.941 1 54.5 48 ARG B N 1
ATOM 783 C CA . ARG B 1 48 ? -15.195 14.227 4.113 1 54.5 48 ARG B CA 1
ATOM 784 C C . ARG B 1 48 ? -16.094 13.016 3.871 1 54.5 48 ARG B C 1
ATOM 786 O O . ARG B 1 48 ? -16.672 12.875 2.795 1 54.5 48 ARG B O 1
ATOM 793 N N . PRO B 1 49 ? -16.156 11.781 4.758 1 48.53 49 PRO B N 1
ATOM 794 C CA . PRO B 1 49 ? -17.141 10.703 4.609 1 48.53 49 PRO B CA 1
ATOM 795 C C . PRO B 1 49 ? -18.438 11.18 3.961 1 48.53 49 PRO B C 1
ATOM 797 O O . PRO B 1 49 ? -19.188 10.367 3.42 1 48.53 49 PRO B O 1
ATOM 800 N N . GLY B 1 50 ? -19.109 12.18 4.477 1 37.44 50 GLY B N 1
ATOM 801 C CA . GLY B 1 50 ? -20.547 12.289 4.355 1 37.44 50 GLY B CA 1
ATOM 802 C C . GLY B 1 50 ? -21.031 12.352 2.916 1 37.44 50 GLY B C 1
ATOM 803 O O . GLY B 1 50 ? -22.234 12.273 2.65 1 37.44 50 GLY B O 1
ATOM 804 N N . GLN B 1 51 ? -20.453 13.305 2.023 1 38.75 51 GLN B N 1
ATOM 805 C CA . GLN B 1 51 ? -21.469 13.789 1.099 1 38.75 51 GLN B CA 1
ATOM 806 C C . GLN B 1 51 ? -21.672 12.82 -0.063 1 38.75 51 GLN B C 1
ATOM 808 O O . GLN B 1 51 ? -21.031 12.969 -1.113 1 38.75 51 GLN B O 1
ATOM 813 N N . ASN B 1 52 ? -21.453 11.484 -0.053 1 33.59 52 ASN B N 1
ATOM 814 C CA . ASN B 1 52 ? -22.391 10.836 -0.96 1 33.59 52 ASN B CA 1
ATOM 815 C C . ASN B 1 52 ? -23.828 11.109 -0.557 1 33.59 52 ASN B C 1
ATOM 817 O O . ASN B 1 52 ? -24.203 10.938 0.607 1 33.59 52 ASN B O 1
#

Nearest PDB structures (foldseek):
  7vp4-assembly2_F  TM=6.866E-01  e=2.774E+00  Arabidopsis thaliana
  7vp4-assembly2_F  TM=6.848E-01  e=2.468E+00  Arabidopsis thaliana
  7odt-assembly1_a  TM=3.472E-01  e=9.598E+00  Homo sapiens

Foldseek 3Di:
DPVVPDDDDDDDDDDPVRVVVLVVVCVVVVDDSVVVVVVVVVPDDPDDPDDD/DPVVPDDDDDDDDDDPVRVVVLVVVCVVVVDDSVVVVVVVVVPDDPDDPPDD

Organism: NCBI:txid741277

Radius of gyration: 14.87 Å; Cα contacts (8 Å, |Δi|>4): 112; chains: 2; bounding box: 38×41×32 Å

Secondary structure (DSSP, 8-state):
--GGGPPEEEEEEEPHHHHHHHHHHHHHHT--HHHHHHHHHHT-----TT--/--GGGPPEEEEEEEPHHHHHHHHHHHHHHT--HHHHHHHHHHT---S-TT--

pLDDT: mean 86.37, std 19.51, range [33.59, 98.69]

Sequence (104 aa):
MNKKWAVKRITVNLASNEASKLEKYCDQTGRAATDVIRELIRALPMTRPGQNMNKKWAVKRITVNLASNEASKLEKYCDQTGRAATDVIRELIRALPMTRPGQN

Solvent-accessible surface area (backbone atoms only — not comparable to full-atom values): 6329 Å² total; per-residue (Å²): 119,68,67,86,70,30,66,45,76,47,74,37,79,27,50,42,71,47,44,49,48,48,49,52,44,24,67,74,71,71,48,55,66,59,57,51,53,52,51,55,47,66,62,55,73,80,70,72,94,67,88,118,119,67,68,86,69,30,65,45,75,46,73,37,79,26,50,41,70,45,43,50,47,46,50,52,46,23,66,74,71,71,48,54,65,60,56,52,52,52,49,53,47,66,62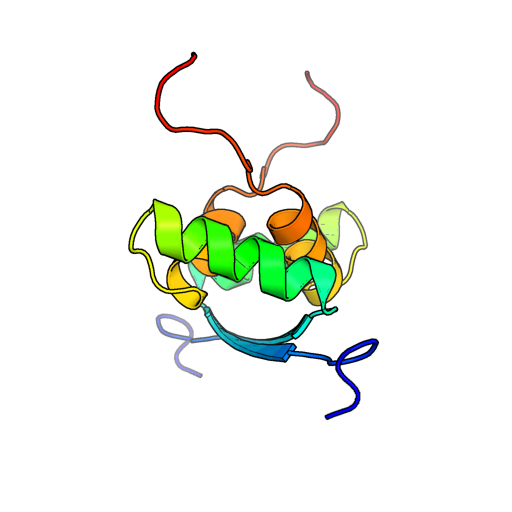,53,70,86,68,75,87,67,84,117

InterPro domains:
  IPR010985 Ribbon-helix-helix [SSF47598] (4-43)